Protein AF-A0A2E1GR72-F1 (afdb_monomer_lite)

Sequence (152 aa):
MLFQIIKRIFLIVVFFIFSSCNSNSIDFIIINSNVNTFDSNYSVHSTIAIDNGIFIGIGGEGITKTYQSKNILDAKKMHIYPGLIDFKNSDPDIQKFKESLFLNGSKTIEVDKVADFVILDSDIMEIEGKNLSNVKLIAVFNKGRIVYDIFN

Secondary structure (DSSP, 8-state):
-HHHHHHHHHHHHHHTTS----PEE-SEEEES-EEE--STT--EESEEEEETTEEEEEESTTHHHHEE-S-EEE-TT-EEEES--------HHHHHHHHHS-TTS-SS--TTSB--EEEESS-TTT--TTSGGGPPEEEEEETTEEEEE---

pLDDT: mean 81.03, std 16.34, range [45.19, 98.38]

Foldseek 3Di:
DVVVVVVVVVVVVVVVPDDDLVAAEAAEKEAQEFEQFPPPVSDTAGIWTAHQQFTADTHHPVNCSRHDYPHYHYLNHWYKAWLDDPDDDPDVVVVVVNVVRDPPTDNGRDGGGGPWIWTKRDDPVPDDDVCNVVIDTAFTDGSNDTPDHDPD

Structure (mmCIF, N/CA/C/O backbone):
data_AF-A0A2E1GR72-F1
#
_entry.id   AF-A0A2E1GR72-F1
#
loop_
_atom_site.group_PDB
_atom_site.id
_atom_site.type_symbol
_atom_site.label_atom_id
_atom_site.label_alt_id
_atom_site.label_comp_id
_atom_site.label_asym_id
_atom_site.label_entity_id
_atom_site.label_seq_id
_atom_site.pdbx_PDB_ins_code
_atom_site.Cartn_x
_atom_site.Cartn_y
_atom_site.Cartn_z
_atom_site.occupancy
_atom_site.B_iso_or_equiv
_atom_site.auth_seq_id
_atom_site.auth_comp_id
_atom_site.auth_asym_id
_atom_site.auth_atom_id
_atom_site.pdbx_PDB_model_num
ATOM 1 N N . MET A 1 1 ? 20.407 17.084 -57.551 1.00 64.25 1 MET A N 1
ATOM 2 C CA . MET A 1 1 ? 20.803 15.895 -56.758 1.00 64.25 1 MET A CA 1
ATOM 3 C C . MET A 1 1 ? 21.011 16.218 -55.278 1.00 64.25 1 MET A C 1
ATOM 5 O O . MET A 1 1 ? 20.329 15.622 -54.457 1.00 64.25 1 MET A O 1
ATOM 9 N N . LEU A 1 2 ? 21.847 17.205 -54.926 1.00 65.19 2 LEU A N 1
ATOM 10 C CA . LEU A 1 2 ? 22.152 17.572 -53.528 1.00 65.19 2 LEU A CA 1
ATOM 11 C C . LEU A 1 2 ? 20.911 17.937 -52.678 1.00 65.19 2 LEU A C 1
ATOM 13 O O . LEU A 1 2 ? 20.772 17.484 -51.548 1.00 65.19 2 LEU A O 1
ATOM 17 N N . PHE A 1 3 ? 19.950 18.666 -53.253 1.00 67.50 3 PHE A N 1
ATOM 18 C CA . PHE A 1 3 ? 18.708 19.062 -52.570 1.00 67.50 3 PHE A CA 1
ATOM 19 C C . PHE A 1 3 ? 17.798 17.875 -52.190 1.00 67.50 3 PHE A C 1
ATOM 21 O O . PHE A 1 3 ? 17.148 17.889 -51.148 1.00 67.50 3 PHE A O 1
ATOM 28 N N . GLN A 1 4 ? 17.782 16.809 -52.999 1.00 70.94 4 GLN A N 1
ATOM 29 C CA . GLN A 1 4 ? 17.007 15.596 -52.701 1.00 70.94 4 GLN A CA 1
ATOM 30 C C . GLN A 1 4 ? 17.653 14.764 -51.584 1.00 70.94 4 GLN A C 1
ATOM 32 O O . GLN A 1 4 ? 16.947 14.129 -50.803 1.00 70.94 4 GLN A O 1
ATOM 37 N N . ILE A 1 5 ? 18.985 14.811 -51.480 1.00 70.38 5 ILE A N 1
ATOM 38 C CA . ILE A 1 5 ? 19.752 14.146 -50.421 1.00 70.38 5 ILE A CA 1
ATOM 39 C C . ILE A 1 5 ? 19.482 14.830 -49.072 1.00 70.38 5 ILE A C 1
ATOM 41 O O . ILE A 1 5 ? 19.175 14.147 -48.099 1.00 70.38 5 ILE A O 1
ATOM 45 N N . ILE A 1 6 ? 19.467 16.168 -49.031 1.00 70.56 6 ILE A N 1
ATOM 46 C CA . ILE A 1 6 ? 19.160 16.943 -47.813 1.00 70.56 6 ILE A CA 1
ATOM 47 C C . ILE A 1 6 ? 17.723 16.681 -47.331 1.00 70.56 6 ILE A C 1
ATOM 49 O O . ILE A 1 6 ? 17.498 16.484 -46.140 1.00 70.56 6 ILE A O 1
ATOM 53 N N . LYS A 1 7 ? 16.750 16.591 -48.251 1.00 66.50 7 LYS A N 1
ATOM 54 C CA . LYS A 1 7 ? 15.340 16.309 -47.921 1.00 66.50 7 LYS A CA 1
ATOM 55 C C . LYS A 1 7 ? 15.136 14.899 -47.344 1.00 66.50 7 LYS A C 1
ATOM 57 O O . LYS A 1 7 ? 14.318 14.720 -46.448 1.00 66.50 7 LYS A O 1
ATOM 62 N N . ARG A 1 8 ? 15.904 13.911 -47.823 1.00 66.12 8 ARG A N 1
ATOM 63 C CA . ARG A 1 8 ? 15.929 12.540 -47.277 1.00 66.12 8 ARG A CA 1
ATOM 64 C C . ARG A 1 8 ? 16.581 12.475 -45.896 1.00 66.12 8 ARG A C 1
ATOM 66 O O . ARG A 1 8 ? 16.060 11.784 -45.031 1.00 66.12 8 ARG A O 1
ATOM 73 N N . ILE A 1 9 ? 17.670 13.213 -45.678 1.00 70.69 9 ILE A N 1
ATOM 74 C CA . ILE A 1 9 ? 18.340 13.294 -44.370 1.00 70.69 9 ILE A CA 1
ATOM 75 C C . ILE A 1 9 ? 17.423 13.961 -43.338 1.00 70.69 9 ILE A C 1
ATOM 77 O O . ILE A 1 9 ? 17.255 13.435 -42.243 1.00 70.69 9 ILE A O 1
ATOM 81 N N . PHE A 1 10 ? 16.754 15.056 -43.708 1.00 73.06 10 PHE A N 1
ATOM 82 C CA . PHE A 1 10 ? 15.786 15.735 -42.842 1.00 73.06 10 PHE A CA 1
ATOM 83 C C . PHE A 1 10 ? 14.628 14.810 -42.425 1.00 73.06 10 PHE A C 1
ATOM 85 O O . PHE A 1 10 ? 14.211 14.818 -41.272 1.00 73.06 10 PHE A O 1
ATOM 92 N N . LEU A 1 11 ? 14.159 13.947 -43.333 1.00 63.19 11 LEU A N 1
ATOM 93 C CA . LEU A 1 11 ? 13.077 12.996 -43.062 1.00 63.19 11 LEU A CA 1
ATOM 94 C C . LEU A 1 11 ? 13.498 11.841 -42.127 1.00 63.19 11 LEU A C 1
ATOM 96 O O . LEU A 1 11 ? 12.668 11.337 -41.378 1.00 63.19 11 LEU A O 1
ATOM 100 N N . ILE A 1 12 ? 14.782 11.458 -42.123 1.00 66.44 12 ILE A N 1
ATOM 101 C CA . ILE A 1 12 ? 15.347 10.435 -41.219 1.00 66.44 12 ILE A CA 1
ATOM 102 C C . ILE A 1 12 ? 15.585 11.004 -39.812 1.00 66.44 12 ILE A C 1
ATOM 104 O O . ILE A 1 12 ? 15.320 10.326 -38.823 1.00 66.44 12 ILE A O 1
ATOM 108 N N . VAL A 1 13 ? 16.029 12.262 -39.706 1.00 66.69 13 VAL A N 1
ATOM 109 C CA . VAL A 1 13 ? 16.247 12.932 -38.410 1.00 66.69 13 VAL A CA 1
ATOM 110 C C . VAL A 1 13 ? 14.923 13.163 -37.675 1.00 66.69 13 VAL A C 1
ATOM 112 O O . VAL A 1 13 ? 14.854 12.947 -36.472 1.00 66.69 13 VAL A O 1
ATOM 115 N N . VAL A 1 14 ? 13.848 13.509 -38.392 1.00 65.00 14 VAL A N 1
ATOM 116 C CA . VAL A 1 14 ? 12.498 13.666 -37.810 1.00 65.00 14 VAL A CA 1
ATOM 117 C C . VAL A 1 14 ? 11.918 12.330 -37.313 1.00 65.00 14 VAL A C 1
ATOM 119 O O . VAL A 1 14 ? 11.150 12.317 -36.354 1.00 65.00 14 VAL A O 1
ATOM 122 N N . PHE A 1 15 ? 12.328 11.199 -37.899 1.00 56.56 15 PHE A N 1
ATOM 123 C CA . PHE A 1 15 ? 11.915 9.859 -37.463 1.00 56.56 15 PHE A CA 1
ATOM 124 C C . PHE A 1 15 ? 12.603 9.412 -36.159 1.00 56.56 15 PHE A C 1
ATOM 126 O O . PHE A 1 15 ? 12.027 8.652 -35.389 1.00 56.56 15 PHE A O 1
ATOM 133 N N . PHE A 1 16 ? 13.803 9.925 -35.869 1.00 56.22 16 PHE A N 1
ATOM 134 C CA . PHE A 1 16 ? 14.576 9.569 -34.671 1.00 56.22 16 PHE A CA 1
ATOM 135 C C . PHE A 1 16 ? 14.151 10.311 -33.392 1.00 56.22 16 PHE A C 1
ATOM 137 O O . PHE A 1 16 ? 14.654 10.004 -32.315 1.00 56.22 16 PHE A O 1
ATOM 144 N N . ILE A 1 17 ? 13.232 11.279 -33.491 1.00 56.00 17 ILE A N 1
ATOM 145 C CA . ILE A 1 17 ? 12.782 12.094 -32.346 1.00 56.00 17 ILE A CA 1
ATOM 146 C C . ILE A 1 17 ? 11.569 11.456 -31.635 1.00 56.00 17 ILE A C 1
ATOM 148 O O . ILE A 1 17 ? 11.171 11.901 -30.560 1.00 56.00 17 ILE A O 1
ATOM 152 N N . PHE A 1 18 ? 11.000 10.368 -32.164 1.00 53.00 18 PHE A N 1
ATOM 153 C CA . PHE A 1 18 ? 9.883 9.686 -31.514 1.00 53.00 18 PHE A CA 1
ATOM 154 C C . PHE A 1 18 ? 10.345 8.570 -30.566 1.00 53.00 18 PHE A C 1
ATOM 156 O O . PHE A 1 18 ? 10.689 7.468 -30.977 1.00 53.00 18 PHE A O 1
ATOM 163 N N . SER A 1 19 ? 10.218 8.879 -29.275 1.00 54.75 19 SER A N 1
ATOM 164 C CA . SER A 1 19 ? 9.796 7.947 -28.224 1.00 54.75 19 SER A CA 1
ATOM 165 C C . SER A 1 19 ? 10.815 6.922 -27.728 1.00 54.75 19 SER A C 1
ATOM 167 O O . SER A 1 19 ? 10.763 5.744 -28.062 1.00 54.75 19 SER A O 1
ATOM 169 N N . SER A 1 20 ? 11.614 7.339 -26.749 1.00 45.94 20 SER A N 1
ATOM 170 C CA . SER A 1 20 ? 12.045 6.431 -25.683 1.00 45.94 20 SER A CA 1
ATOM 171 C C . SER A 1 20 ? 11.447 6.927 -24.367 1.00 45.94 20 SER A C 1
ATOM 173 O O . SER A 1 20 ? 12.106 7.539 -23.533 1.00 45.94 20 SER A O 1
ATOM 175 N N . CYS A 1 21 ? 10.138 6.715 -24.212 1.00 58.84 21 CYS A N 1
ATOM 176 C CA . CYS A 1 21 ? 9.535 6.668 -22.887 1.00 58.84 21 CYS A CA 1
ATOM 177 C C . CYS A 1 21 ? 9.810 5.257 -22.353 1.00 58.84 21 CYS A C 1
ATOM 179 O O . CYS A 1 21 ? 9.026 4.339 -22.576 1.00 58.84 21 CYS A O 1
ATOM 181 N N . ASN A 1 22 ? 10.983 5.064 -21.743 1.00 58.62 22 ASN A N 1
ATOM 182 C CA . ASN A 1 22 ? 11.342 3.818 -21.063 1.00 58.62 22 ASN A CA 1
ATOM 183 C C . ASN A 1 22 ? 10.630 3.775 -19.710 1.00 58.62 22 ASN A C 1
ATOM 185 O O . ASN A 1 22 ? 11.258 3.895 -18.662 1.00 58.62 22 ASN A O 1
ATOM 189 N N . SER A 1 23 ? 9.304 3.697 -19.716 1.00 64.38 23 SER A N 1
ATOM 190 C CA . SER A 1 23 ? 8.577 3.403 -18.490 1.00 64.38 23 SER A CA 1
ATOM 191 C C . SER A 1 23 ? 8.793 1.938 -18.142 1.00 64.38 23 SER A C 1
ATOM 193 O O . SER A 1 23 ? 8.479 1.053 -18.943 1.00 64.38 23 SER A O 1
ATOM 195 N N . ASN A 1 24 ? 9.311 1.686 -16.947 1.00 82.69 24 ASN A N 1
ATOM 196 C CA . ASN A 1 24 ? 9.489 0.327 -16.460 1.00 82.69 24 ASN A CA 1
ATOM 197 C C . ASN A 1 24 ? 8.104 -0.274 -16.191 1.00 82.69 24 ASN A C 1
ATOM 199 O O . ASN A 1 24 ? 7.311 0.310 -15.446 1.00 82.69 24 ASN A O 1
ATOM 203 N N . SER A 1 25 ? 7.796 -1.397 -16.844 1.00 91.94 25 SER A N 1
ATOM 204 C CA . SER A 1 25 ? 6.558 -2.139 -16.606 1.00 91.94 25 SER A CA 1
ATOM 205 C C . SER A 1 25 ? 6.657 -2.900 -15.291 1.00 91.94 25 SER A C 1
ATOM 207 O O . SER A 1 25 ? 7.622 -3.643 -15.120 1.00 91.94 25 SER A O 1
ATOM 209 N N . ILE A 1 26 ? 5.677 -2.738 -14.407 1.00 96.44 26 ILE A N 1
ATOM 210 C CA . ILE A 1 26 ? 5.701 -3.292 -13.047 1.00 96.44 26 ILE A CA 1
ATOM 211 C C . ILE A 1 26 ? 4.374 -3.962 -12.683 1.00 96.44 26 ILE A C 1
ATOM 213 O O . ILE A 1 26 ? 3.345 -3.713 -13.326 1.00 96.44 26 ILE A O 1
ATOM 217 N N . ASP A 1 27 ? 4.386 -4.775 -11.629 1.00 97.50 27 ASP A N 1
ATOM 218 C CA . ASP A 1 27 ? 3.231 -5.579 -11.218 1.00 97.50 27 ASP A CA 1
ATOM 219 C C . ASP A 1 27 ? 2.009 -4.753 -10.803 1.00 97.50 27 ASP A C 1
ATOM 221 O O . ASP A 1 27 ? 0.912 -5.028 -11.294 1.00 97.50 27 ASP A O 1
ATOM 225 N N . PHE A 1 28 ? 2.180 -3.746 -9.939 1.00 97.44 28 PHE A N 1
ATOM 226 C CA . PHE A 1 28 ? 1.082 -2.922 -9.420 1.00 97.44 28 PHE A CA 1
ATOM 227 C C . PHE A 1 28 ? 1.474 -1.454 -9.233 1.00 97.44 28 PHE A C 1
ATOM 229 O O . PHE A 1 28 ? 2.578 -1.127 -8.795 1.00 97.44 28 PHE A O 1
ATOM 236 N N . ILE A 1 29 ? 0.510 -0.562 -9.472 1.00 97.88 29 ILE A N 1
ATOM 237 C CA . ILE A 1 29 ? 0.527 0.814 -8.958 1.00 97.88 29 ILE A CA 1
ATOM 238 C C . ILE A 1 29 ? -0.757 1.028 -8.161 1.00 97.88 29 ILE A C 1
ATOM 240 O O . ILE A 1 29 ? -1.847 0.773 -8.669 1.00 97.88 29 ILE A O 1
ATOM 244 N N . ILE A 1 30 ? -0.642 1.527 -6.933 1.00 97.75 30 ILE A N 1
ATOM 245 C CA . ILE A 1 30 ? -1.798 1.918 -6.120 1.00 97.75 30 ILE A CA 1
ATOM 246 C C . ILE A 1 30 ? -1.793 3.434 -5.995 1.00 97.75 30 ILE A C 1
ATOM 248 O O . ILE A 1 30 ? -0.806 4.007 -5.538 1.00 97.75 30 ILE A O 1
ATOM 252 N N . ILE A 1 31 ? -2.877 4.077 -6.423 1.00 98.06 31 ILE A N 1
ATOM 253 C CA . ILE A 1 31 ? -3.020 5.537 -6.487 1.00 98.06 31 ILE A CA 1
ATOM 254 C C . ILE A 1 31 ? -4.121 6.027 -5.551 1.00 98.06 31 ILE A C 1
ATOM 256 O O . ILE A 1 31 ? -4.941 5.236 -5.085 1.00 98.06 31 ILE A O 1
ATOM 260 N N . ASN A 1 32 ? -4.166 7.348 -5.338 1.00 97.25 32 ASN A N 1
ATOM 261 C CA . ASN A 1 32 ? -5.237 8.023 -4.605 1.00 97.25 32 ASN A CA 1
ATOM 262 C C . ASN A 1 32 ? -5.478 7.363 -3.237 1.00 97.25 32 ASN A C 1
ATOM 264 O O . ASN A 1 32 ? -6.584 6.950 -2.918 1.00 97.25 32 ASN A O 1
ATOM 268 N N . SER A 1 33 ? -4.412 7.196 -2.459 1.00 97.50 33 SER A N 1
ATOM 269 C CA . SER A 1 33 ? -4.430 6.570 -1.130 1.00 97.50 33 SER A CA 1
ATOM 270 C C . SER A 1 33 ? -3.926 7.539 -0.061 1.00 97.50 33 SER A C 1
ATOM 272 O O . SER A 1 33 ? -3.372 8.586 -0.383 1.00 97.50 33 SER A O 1
ATOM 274 N N . ASN A 1 34 ? -4.112 7.180 1.207 1.00 97.62 34 ASN A N 1
ATOM 275 C CA . ASN A 1 34 ? -3.367 7.730 2.336 1.00 97.62 34 ASN A CA 1
ATOM 276 C C . ASN A 1 34 ? -2.393 6.653 2.828 1.00 97.62 34 ASN A C 1
ATOM 278 O O . ASN A 1 34 ? -2.752 5.796 3.631 1.00 97.62 34 ASN A O 1
ATOM 282 N N . VAL A 1 35 ? -1.176 6.640 2.290 1.00 97.38 35 VAL A N 1
ATOM 283 C CA . VAL A 1 35 ? -0.134 5.659 2.619 1.00 97.38 35 VAL A CA 1
ATOM 284 C C . VAL A 1 35 ? 0.605 6.113 3.860 1.00 97.38 35 VAL A C 1
ATOM 286 O O . VAL A 1 35 ? 1.525 6.920 3.766 1.00 97.38 35 VAL A O 1
ATOM 289 N N . ASN A 1 36 ? 0.204 5.586 5.011 1.00 95.12 36 ASN A N 1
ATOM 290 C CA . ASN A 1 36 ? 0.867 5.825 6.284 1.00 95.12 36 ASN A CA 1
ATOM 291 C C . ASN A 1 36 ? 2.124 4.954 6.355 1.00 95.12 36 ASN A C 1
ATOM 293 O O . ASN A 1 36 ? 2.035 3.744 6.559 1.00 95.12 36 ASN A O 1
ATOM 297 N N . THR A 1 37 ? 3.305 5.545 6.163 1.00 94.06 37 THR A N 1
ATOM 298 C CA . THR A 1 37 ? 4.542 4.760 5.995 1.00 94.06 37 THR A CA 1
ATOM 299 C C . THR A 1 37 ? 5.096 4.192 7.289 1.00 94.06 37 THR A C 1
ATOM 301 O O . THR A 1 37 ? 5.792 3.177 7.249 1.00 94.06 37 THR A O 1
ATOM 304 N N . PHE A 1 38 ? 4.802 4.837 8.422 1.00 91.44 38 PHE A N 1
ATOM 305 C CA . PHE A 1 38 ? 5.431 4.551 9.716 1.00 91.44 38 PHE A CA 1
ATOM 306 C C . PHE A 1 38 ? 6.966 4.688 9.677 1.00 91.44 38 PHE A C 1
ATOM 308 O O . PHE A 1 38 ? 7.671 4.095 10.493 1.00 91.44 38 PHE A O 1
ATOM 315 N N . ASP A 1 39 ? 7.495 5.488 8.745 1.00 91.19 39 ASP A N 1
ATOM 316 C CA . ASP A 1 39 ? 8.891 5.917 8.793 1.00 91.19 39 ASP A CA 1
ATOM 317 C C . ASP A 1 39 ? 9.146 6.852 9.995 1.00 91.19 39 ASP A C 1
ATOM 319 O O . ASP A 1 39 ? 8.235 7.235 10.734 1.00 91.19 39 ASP A O 1
ATOM 323 N N . SER A 1 40 ? 10.400 7.257 10.204 1.00 90.81 40 SER A N 1
ATOM 324 C CA . SER A 1 40 ? 10.767 8.139 11.323 1.00 90.81 40 SER A CA 1
ATOM 325 C C . SER A 1 40 ? 10.083 9.511 11.299 1.00 90.81 40 SER A C 1
ATOM 327 O O . SER A 1 40 ? 10.091 10.207 12.312 1.00 90.81 40 SER A O 1
ATOM 329 N N . ASN A 1 41 ? 9.532 9.914 10.154 1.00 93.06 41 ASN A N 1
ATOM 330 C CA . ASN A 1 41 ? 8.862 11.193 9.952 1.00 93.06 41 ASN A CA 1
ATOM 331 C C . ASN A 1 41 ? 7.332 11.053 9.946 1.00 93.06 41 ASN A C 1
ATOM 333 O O . ASN A 1 41 ? 6.651 12.062 9.773 1.00 93.06 41 ASN A O 1
ATOM 337 N N . TYR A 1 42 ? 6.801 9.835 10.117 1.00 88.81 42 TYR A N 1
ATOM 338 C CA . TYR A 1 42 ? 5.383 9.504 9.962 1.00 88.81 42 TYR A CA 1
ATOM 339 C C . TYR A 1 42 ? 4.803 10.062 8.655 1.00 88.81 42 TYR A C 1
ATOM 341 O O . TYR A 1 42 ? 3.732 10.669 8.637 1.00 88.81 42 TYR A O 1
ATOM 349 N N . SER A 1 43 ? 5.548 9.903 7.557 1.00 95.31 43 SER A N 1
ATOM 350 C CA . SER A 1 43 ? 5.149 10.453 6.264 1.00 95.31 43 SER A CA 1
ATOM 351 C C . SER A 1 43 ? 3.866 9.803 5.729 1.00 95.31 43 SER A C 1
ATOM 353 O O . SER A 1 43 ? 3.621 8.604 5.898 1.00 95.31 43 SER A O 1
ATOM 355 N N . VAL A 1 44 ? 3.048 10.617 5.053 1.00 96.44 44 VAL A N 1
ATOM 356 C CA . VAL A 1 44 ? 1.845 10.167 4.346 1.00 96.44 44 VAL A CA 1
ATOM 357 C C . VAL A 1 44 ? 1.994 10.468 2.863 1.00 96.44 44 VAL A C 1
ATOM 359 O O . VAL A 1 44 ? 2.296 11.592 2.459 1.00 96.44 44 VAL A O 1
ATOM 362 N N . HIS A 1 45 ? 1.779 9.444 2.050 1.00 98.19 45 HIS A N 1
ATOM 363 C CA . HIS A 1 45 ? 1.942 9.490 0.601 1.00 98.19 45 HIS A CA 1
ATOM 364 C C . HIS A 1 45 ? 0.651 9.089 -0.110 1.00 98.19 45 HIS A C 1
ATOM 366 O O . HIS A 1 45 ? -0.253 8.541 0.509 1.00 98.19 45 HIS A O 1
ATOM 372 N N . SER A 1 46 ? 0.544 9.370 -1.409 1.00 98.12 46 SER A N 1
ATOM 373 C CA . SER A 1 46 ? -0.680 9.100 -2.175 1.00 98.12 46 SER A CA 1
ATOM 374 C C . SER A 1 46 ? -0.545 8.012 -3.224 1.00 98.12 46 SER A C 1
ATOM 376 O O . SER A 1 46 ? -1.533 7.633 -3.861 1.00 98.12 46 SER A O 1
ATOM 378 N N . THR A 1 47 ? 0.672 7.522 -3.458 1.00 98.38 47 THR A N 1
ATOM 379 C CA . THR A 1 47 ? 0.941 6.512 -4.477 1.00 98.38 47 THR A CA 1
ATOM 380 C C . THR A 1 47 ? 2.079 5.591 -4.060 1.00 98.38 47 THR A C 1
ATOM 382 O O . THR A 1 47 ? 3.089 6.047 -3.520 1.00 98.38 47 THR A O 1
ATOM 385 N N . ILE A 1 48 ? 1.925 4.302 -4.364 1.00 98.19 48 ILE A N 1
ATOM 386 C CA . ILE A 1 48 ? 2.978 3.287 -4.257 1.00 98.19 48 ILE A CA 1
ATOM 387 C C . ILE A 1 48 ? 3.084 2.472 -5.545 1.00 98.19 48 ILE A C 1
ATOM 389 O O . ILE A 1 48 ? 2.091 2.226 -6.230 1.00 98.19 48 ILE A O 1
ATOM 393 N N . ALA A 1 49 ? 4.305 2.058 -5.859 1.00 98.06 49 ALA A N 1
ATOM 394 C CA . ALA A 1 49 ? 4.655 1.174 -6.960 1.00 98.06 49 ALA A CA 1
ATOM 395 C C . ALA A 1 49 ? 5.268 -0.108 -6.394 1.00 98.06 49 ALA A C 1
ATOM 397 O O . ALA A 1 49 ? 6.154 -0.053 -5.535 1.00 98.06 49 ALA A O 1
ATOM 398 N N . ILE A 1 50 ? 4.786 -1.251 -6.875 1.00 98.06 50 ILE A N 1
ATOM 399 C CA . ILE A 1 50 ? 5.180 -2.574 -6.398 1.00 98.06 50 ILE A CA 1
ATOM 400 C C . ILE A 1 50 ? 5.595 -3.416 -7.595 1.00 98.06 50 ILE A C 1
ATOM 402 O O . ILE A 1 50 ? 4.878 -3.476 -8.596 1.00 98.06 50 ILE A O 1
ATOM 406 N N . ASP A 1 51 ? 6.732 -4.086 -7.465 1.00 97.81 51 ASP A N 1
ATOM 407 C CA . ASP A 1 51 ? 7.242 -5.012 -8.466 1.00 97.81 51 ASP A CA 1
ATOM 408 C C . ASP A 1 51 ? 7.933 -6.193 -7.794 1.00 97.81 51 ASP A C 1
ATOM 410 O O . ASP A 1 51 ? 8.669 -6.012 -6.823 1.00 97.81 51 ASP A O 1
ATOM 414 N N . ASN A 1 52 ? 7.677 -7.409 -8.278 1.00 96.44 52 ASN A N 1
ATOM 415 C CA . ASN A 1 52 ? 8.270 -8.639 -7.753 1.00 96.44 52 ASN A CA 1
ATOM 416 C C . ASN A 1 52 ? 8.123 -8.787 -6.224 1.00 96.44 52 ASN A C 1
ATOM 418 O O . ASN A 1 52 ? 8.987 -9.330 -5.532 1.00 96.44 52 ASN A O 1
ATOM 422 N N . GLY A 1 53 ? 7.003 -8.295 -5.690 1.00 94.75 53 GLY A N 1
ATOM 423 C CA . GLY A 1 53 ? 6.689 -8.327 -4.265 1.00 94.75 53 GLY A CA 1
ATOM 424 C C . GLY A 1 53 ? 7.429 -7.310 -3.395 1.00 94.75 53 GLY A C 1
ATOM 425 O O . GLY A 1 53 ? 7.364 -7.424 -2.170 1.00 94.75 53 GLY A O 1
ATOM 426 N N . ILE A 1 54 ? 8.097 -6.326 -3.999 1.00 96.44 54 ILE A N 1
ATOM 427 C CA . ILE A 1 54 ? 8.882 -5.283 -3.332 1.00 96.44 54 ILE A CA 1
ATOM 428 C C . ILE A 1 54 ? 8.291 -3.903 -3.635 1.00 96.44 54 ILE A C 1
ATOM 430 O O . ILE A 1 54 ? 7.846 -3.642 -4.753 1.00 96.44 54 ILE A O 1
ATOM 434 N N . PHE A 1 55 ? 8.303 -2.999 -2.653 1.00 97.69 55 PHE A N 1
ATOM 435 C CA . PHE A 1 55 ? 8.034 -1.585 -2.908 1.00 97.69 55 PHE A CA 1
ATOM 436 C C . PHE A 1 55 ? 9.203 -0.972 -3.678 1.00 97.69 55 PHE A C 1
ATOM 438 O O . PHE A 1 55 ? 10.316 -0.885 -3.168 1.00 97.69 55 PHE A O 1
ATOM 445 N N . ILE A 1 56 ? 8.947 -0.497 -4.889 1.00 97.38 56 ILE A N 1
ATOM 446 C CA . ILE A 1 56 ? 9.965 0.138 -5.739 1.00 97.38 56 ILE A CA 1
ATOM 447 C C . ILE A 1 56 ? 9.761 1.651 -5.870 1.00 97.38 56 ILE A C 1
ATOM 449 O O . ILE A 1 56 ? 10.588 2.348 -6.450 1.00 97.38 56 ILE A O 1
ATOM 453 N N . GLY A 1 57 ? 8.659 2.175 -5.329 1.00 97.31 57 GLY A N 1
ATOM 454 C CA . GLY A 1 57 ? 8.388 3.605 -5.278 1.00 97.31 57 GLY A CA 1
ATOM 455 C C . GLY A 1 57 ? 7.291 3.937 -4.276 1.00 97.31 57 GLY A C 1
ATOM 456 O O . GLY A 1 57 ? 6.272 3.253 -4.219 1.00 97.31 57 GLY A O 1
ATOM 457 N N . ILE A 1 58 ? 7.497 4.998 -3.499 1.00 97.62 58 ILE A N 1
ATOM 458 C CA . ILE A 1 58 ? 6.538 5.551 -2.536 1.00 97.62 58 ILE A CA 1
ATOM 459 C C . ILE A 1 58 ? 6.577 7.070 -2.689 1.00 97.62 58 ILE A C 1
ATOM 461 O O . ILE A 1 58 ? 7.656 7.656 -2.781 1.00 97.62 58 ILE A O 1
ATOM 465 N N . GLY A 1 59 ? 5.418 7.713 -2.804 1.00 96.38 59 GLY A N 1
ATOM 466 C CA . GLY A 1 59 ? 5.380 9.134 -3.122 1.00 96.38 59 GLY A CA 1
ATOM 467 C C . GLY A 1 59 ? 4.009 9.621 -3.563 1.00 96.38 59 GLY A C 1
ATOM 468 O O . GLY A 1 59 ? 2.992 9.344 -2.936 1.00 96.38 59 GLY A O 1
ATOM 469 N N . GLY A 1 60 ? 3.983 10.391 -4.645 1.00 93.56 60 GLY A N 1
ATOM 470 C CA . GLY A 1 60 ? 2.749 10.938 -5.204 1.00 93.56 60 GLY A CA 1
ATOM 471 C C . GLY A 1 60 ? 2.611 10.665 -6.693 1.00 93.56 60 GLY A C 1
ATOM 472 O O . GLY A 1 60 ? 3.236 9.758 -7.242 1.00 93.56 60 GLY A O 1
ATOM 473 N N . GLU A 1 61 ? 1.844 11.520 -7.366 1.00 84.12 61 GLU A N 1
ATOM 474 C CA . GLU A 1 61 ? 1.480 11.376 -8.782 1.00 84.12 61 GLU A CA 1
ATOM 475 C C . GLU A 1 61 ? 2.684 11.201 -9.725 1.00 84.12 61 GLU A C 1
ATOM 477 O O . GLU A 1 61 ? 2.560 10.582 -10.782 1.00 84.12 61 GLU A O 1
ATOM 482 N N . GLY A 1 62 ? 3.871 11.686 -9.336 1.00 91.06 62 GLY A N 1
ATOM 483 C CA . GLY A 1 62 ? 5.120 11.500 -10.080 1.00 91.06 62 GLY A CA 1
ATOM 484 C C . GLY A 1 62 ? 5.482 10.035 -10.357 1.00 91.06 62 GLY A C 1
ATOM 485 O O . GLY A 1 62 ? 6.085 9.760 -11.389 1.00 91.06 62 GLY A O 1
ATOM 486 N N . ILE A 1 63 ? 5.053 9.090 -9.513 1.00 94.50 63 ILE A N 1
ATOM 487 C CA . ILE A 1 63 ? 5.300 7.650 -9.708 1.00 94.50 63 ILE A CA 1
ATOM 488 C C . ILE A 1 63 ? 4.697 7.152 -11.026 1.00 94.50 63 ILE A C 1
ATOM 490 O O . ILE A 1 63 ? 5.346 6.397 -11.746 1.00 94.50 63 ILE A O 1
ATOM 494 N N . THR A 1 64 ? 3.506 7.631 -11.393 1.00 91.38 64 THR A N 1
ATOM 495 C CA . THR A 1 64 ? 2.817 7.226 -12.634 1.00 91.38 64 THR A CA 1
ATOM 496 C C . THR A 1 64 ? 3.499 7.731 -13.910 1.00 91.38 64 THR A C 1
ATOM 498 O O . THR A 1 64 ? 3.202 7.259 -15.003 1.00 91.38 64 THR A O 1
ATOM 501 N N . LYS A 1 65 ? 4.437 8.682 -13.786 1.00 91.06 65 LYS A N 1
ATOM 502 C CA . LYS A 1 65 ? 5.278 9.151 -14.899 1.00 91.06 65 LYS A CA 1
ATOM 503 C C . LYS A 1 65 ? 6.519 8.277 -15.088 1.00 91.06 65 LYS A C 1
ATOM 505 O O . LYS A 1 65 ? 7.049 8.215 -16.193 1.00 91.06 65 LYS A O 1
ATOM 510 N N . THR A 1 66 ? 6.980 7.633 -14.017 1.00 92.12 66 THR A N 1
ATOM 511 C CA . THR A 1 66 ? 8.191 6.800 -14.001 1.00 92.12 66 THR A CA 1
ATOM 512 C C . THR A 1 66 ? 7.879 5.338 -14.317 1.00 92.12 66 THR A C 1
ATOM 514 O O . THR A 1 66 ? 8.628 4.688 -15.046 1.00 92.12 66 THR A O 1
ATOM 517 N N . TYR A 1 67 ? 6.764 4.824 -13.796 1.00 94.00 67 TYR A N 1
ATOM 518 C CA . TYR A 1 67 ? 6.375 3.421 -13.912 1.00 94.00 67 TYR A CA 1
ATOM 519 C C . TYR A 1 67 ? 5.055 3.264 -14.661 1.00 94.00 67 TYR A C 1
ATOM 521 O O . TYR A 1 67 ? 4.166 4.109 -14.565 1.00 94.00 67 TYR A O 1
ATOM 529 N N . GLN A 1 68 ? 4.914 2.146 -15.370 1.00 93.38 68 GLN A N 1
ATOM 530 C CA . GLN A 1 68 ? 3.659 1.732 -15.989 1.00 93.38 68 GLN A CA 1
ATOM 531 C C . GLN A 1 68 ? 3.240 0.374 -15.443 1.00 93.38 68 GLN A C 1
ATOM 533 O O . GLN A 1 68 ? 4.061 -0.520 -15.273 1.00 93.38 68 GLN A O 1
ATOM 538 N N . SER A 1 69 ? 1.947 0.190 -15.212 1.00 95.38 69 SER A N 1
ATOM 539 C CA . SER A 1 69 ? 1.395 -1.108 -14.844 1.00 95.38 69 SER A CA 1
ATOM 540 C C . SER A 1 69 ? 0.073 -1.329 -15.555 1.00 95.38 69 SER A C 1
ATOM 542 O O . SER A 1 69 ? -0.667 -0.384 -15.828 1.00 95.38 69 SER A O 1
ATOM 544 N N . LYS A 1 70 ? -0.226 -2.595 -15.843 1.00 95.06 70 LYS A N 1
ATOM 545 C CA . LYS A 1 70 ? -1.564 -3.008 -16.277 1.00 95.06 70 LYS A CA 1
ATOM 546 C C . LYS A 1 70 ? -2.534 -3.105 -15.096 1.00 95.06 70 LYS A C 1
ATOM 548 O O . LYS A 1 70 ? -3.737 -3.054 -15.321 1.00 95.06 70 LYS A O 1
ATOM 553 N N . ASN A 1 71 ? -2.020 -3.208 -13.868 1.00 95.44 71 ASN A N 1
ATOM 554 C CA . ASN A 1 71 ? -2.815 -3.315 -12.653 1.00 95.44 71 ASN A CA 1
ATOM 555 C C . ASN A 1 71 ? -2.678 -2.019 -11.847 1.00 95.44 71 ASN A C 1
ATOM 557 O O . ASN A 1 71 ? -1.795 -1.869 -10.999 1.00 95.44 71 ASN A O 1
ATOM 561 N N . ILE A 1 72 ? -3.555 -1.063 -12.145 1.00 96.31 72 ILE A N 1
ATOM 562 C CA . ILE A 1 72 ? -3.668 0.176 -11.377 1.00 96.31 72 ILE A CA 1
ATOM 563 C C . ILE A 1 72 ? -4.869 0.047 -10.445 1.00 96.31 72 ILE A C 1
ATOM 565 O O . ILE A 1 72 ? -5.997 -0.114 -10.909 1.00 96.31 72 ILE A O 1
ATOM 569 N N . LEU A 1 73 ? -4.620 0.131 -9.141 1.00 96.12 73 LEU A N 1
ATOM 570 C CA . LEU A 1 73 ? -5.657 0.139 -8.116 1.00 96.12 73 LEU A CA 1
ATOM 571 C C . LEU A 1 73 ? -5.881 1.573 -7.627 1.00 96.12 73 LEU A C 1
ATOM 573 O O . LEU A 1 73 ? -4.992 2.182 -7.034 1.00 96.12 73 LEU A O 1
ATOM 577 N N . ASP A 1 74 ? -7.077 2.110 -7.856 1.00 96.69 74 ASP A N 1
ATOM 578 C CA . ASP A 1 74 ? -7.519 3.359 -7.230 1.00 96.69 74 ASP A CA 1
ATOM 579 C C . ASP A 1 74 ? -8.049 3.059 -5.825 1.00 96.69 74 ASP A C 1
ATOM 581 O O . ASP A 1 74 ? -9.104 2.443 -5.664 1.00 96.69 74 ASP A O 1
ATOM 585 N N . ALA A 1 75 ? -7.307 3.495 -4.808 1.00 95.88 75 ALA A N 1
ATOM 586 C CA . ALA A 1 75 ? -7.654 3.276 -3.412 1.00 95.88 75 ALA A CA 1
ATOM 587 C C . ALA A 1 75 ? -8.709 4.262 -2.885 1.00 95.88 75 ALA A C 1
ATOM 589 O O . A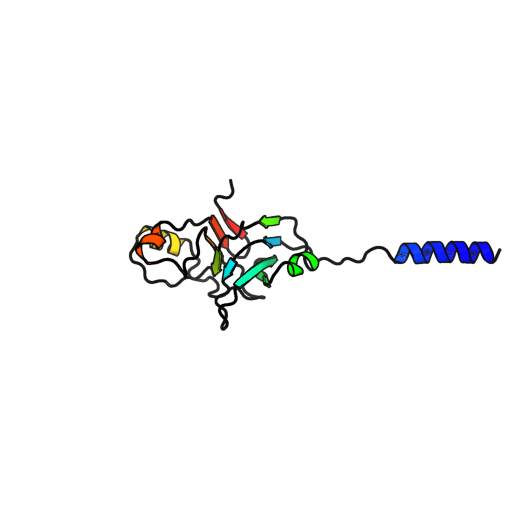LA A 1 75 ? -9.085 4.163 -1.727 1.00 95.88 75 ALA A O 1
ATOM 590 N N . LYS A 1 76 ? -9.219 5.210 -3.683 1.00 96.06 76 LYS A N 1
ATOM 591 C CA . LYS A 1 76 ? -10.347 6.090 -3.310 1.00 96.06 76 LYS A CA 1
ATOM 592 C C . LYS A 1 76 ? -10.172 6.823 -1.968 1.00 96.06 76 LYS A C 1
ATOM 594 O O . LYS A 1 76 ? -11.122 6.959 -1.201 1.00 96.06 76 LYS A O 1
ATOM 599 N N . LYS A 1 77 ? -8.963 7.318 -1.700 1.00 96.38 77 LYS A N 1
ATOM 600 C CA . LYS A 1 77 ? -8.499 7.955 -0.451 1.00 96.38 77 LYS A CA 1
ATOM 601 C C . LYS A 1 77 ? -8.532 7.056 0.790 1.00 96.38 77 LYS A C 1
ATOM 603 O O . LYS A 1 77 ? -8.429 7.555 1.905 1.00 96.38 77 LYS A O 1
ATOM 608 N N . MET A 1 78 ? -8.647 5.745 0.615 1.00 95.50 78 MET A N 1
ATOM 609 C CA . MET A 1 78 ? -8.525 4.782 1.706 1.00 95.50 78 MET A CA 1
ATOM 610 C C . MET A 1 78 ? -7.102 4.766 2.269 1.00 95.50 78 MET A C 1
ATOM 612 O O . MET A 1 78 ? -6.141 5.205 1.625 1.00 95.50 78 MET A O 1
ATOM 616 N N . HIS A 1 79 ? -6.976 4.249 3.484 1.00 95.00 79 HIS A N 1
ATOM 617 C C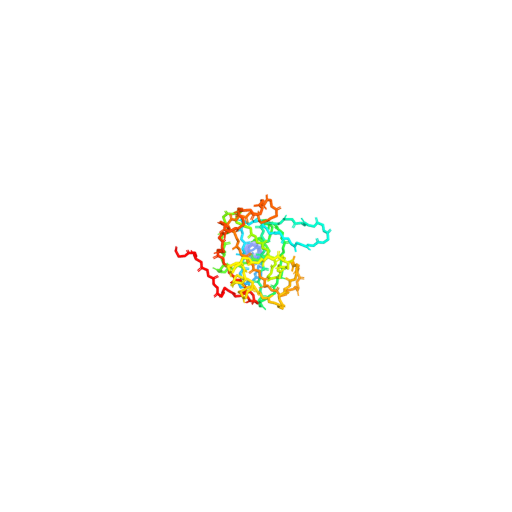A . HIS A 1 79 ? -5.758 4.314 4.275 1.00 95.00 79 HIS A CA 1
ATOM 618 C C . HIS A 1 79 ? -4.958 3.025 4.113 1.00 95.00 79 HIS A C 1
ATOM 620 O O . HIS A 1 79 ? -5.489 1.930 4.276 1.00 95.00 79 HIS A O 1
ATOM 626 N N . ILE A 1 80 ? -3.676 3.154 3.784 1.00 95.44 80 ILE A N 1
ATOM 627 C CA . ILE A 1 80 ? -2.749 2.034 3.655 1.00 95.44 80 ILE A CA 1
ATOM 628 C C . ILE A 1 80 ? -1.828 2.025 4.867 1.00 95.44 80 ILE A C 1
ATOM 630 O O . ILE A 1 80 ? -1.219 3.048 5.181 1.00 95.44 80 ILE A O 1
ATOM 634 N N . TYR A 1 81 ? -1.717 0.866 5.513 1.00 92.00 81 TYR A N 1
ATOM 635 C CA . TYR A 1 81 ? -0.847 0.654 6.668 1.00 92.00 81 TYR A CA 1
ATOM 636 C C . TYR A 1 81 ? 0.068 -0.556 6.461 1.00 92.00 81 TYR A C 1
ATOM 638 O O . TYR A 1 81 ? -0.336 -1.510 5.786 1.00 92.00 81 TYR A O 1
ATOM 646 N N . PRO A 1 82 ? 1.274 -0.559 7.058 1.00 90.75 82 PRO A N 1
AT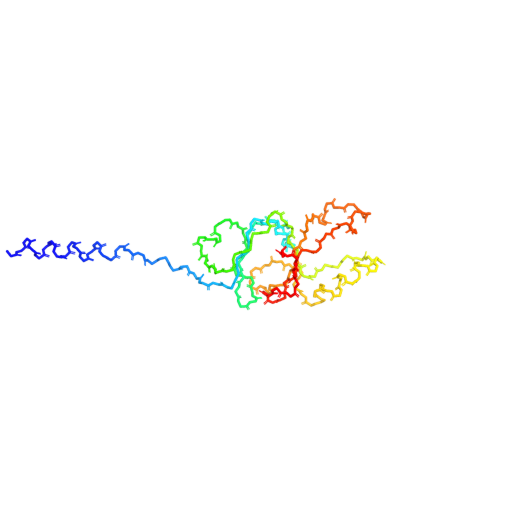OM 647 C CA . PRO A 1 82 ? 2.166 -1.712 7.031 1.00 90.75 82 PRO A CA 1
ATOM 648 C C . PRO A 1 82 ? 1.480 -2.979 7.561 1.00 90.75 82 PRO A C 1
ATOM 650 O O . PRO A 1 82 ? 0.620 -2.918 8.439 1.00 90.75 82 PRO A O 1
ATOM 653 N N . GLY A 1 83 ? 1.881 -4.144 7.048 1.00 75.00 83 GLY A N 1
ATOM 654 C CA . GLY A 1 83 ? 1.283 -5.437 7.401 1.00 75.00 83 GLY A CA 1
ATOM 655 C C . GLY A 1 83 ? 1.515 -5.892 8.850 1.00 75.00 83 GLY A C 1
ATOM 656 O O . GLY A 1 83 ? 0.866 -6.841 9.285 1.00 75.00 83 GLY A O 1
ATOM 657 N N . LEU A 1 84 ? 2.407 -5.231 9.600 1.00 65.69 84 LEU A N 1
ATOM 658 C CA . LEU A 1 84 ? 2.582 -5.416 11.043 1.00 65.69 84 LEU A CA 1
ATOM 659 C C . LEU A 1 84 ? 2.004 -4.235 11.817 1.00 65.69 84 LEU A C 1
ATOM 661 O O . LEU A 1 84 ? 2.560 -3.138 11.804 1.00 65.69 84 LEU A O 1
ATOM 665 N N . ILE A 1 85 ? 0.954 -4.507 12.587 1.00 59.47 85 ILE A N 1
ATOM 666 C CA . ILE A 1 85 ? 0.347 -3.534 13.485 1.00 59.47 85 ILE A CA 1
ATOM 667 C C . ILE A 1 85 ? 0.221 -4.156 14.886 1.00 59.47 85 ILE A C 1
ATOM 669 O O . ILE A 1 85 ? -0.698 -4.925 15.173 1.00 59.47 85 ILE A O 1
ATOM 673 N N . ASP A 1 86 ? 1.164 -3.842 15.779 1.00 51.28 86 ASP A N 1
ATOM 674 C CA . ASP A 1 86 ? 1.137 -4.296 17.178 1.00 51.28 86 ASP A CA 1
ATOM 675 C C . ASP A 1 86 ? 0.309 -3.344 18.056 1.00 51.28 86 ASP A C 1
ATOM 677 O O . ASP A 1 86 ? 0.835 -2.571 18.854 1.00 51.28 86 ASP A O 1
ATOM 681 N N . PHE A 1 87 ? -1.016 -3.382 17.906 1.00 48.97 87 PHE A N 1
ATOM 682 C CA . PHE A 1 87 ? -1.925 -2.746 18.863 1.00 48.97 87 PHE A CA 1
ATOM 683 C C . PHE A 1 87 ? -2.453 -3.801 19.833 1.00 48.97 87 PHE A C 1
ATOM 685 O O . PHE A 1 87 ? -3.114 -4.753 19.421 1.00 48.97 87 PHE A O 1
ATOM 692 N N . LYS A 1 88 ? -2.164 -3.690 21.134 1.00 45.19 88 LYS A N 1
ATOM 693 C CA . LYS A 1 88 ? -2.743 -4.591 22.148 1.00 45.19 88 LYS A CA 1
ATOM 694 C C . LYS A 1 88 ? -4.257 -4.375 22.211 1.00 45.19 88 LYS A C 1
ATOM 696 O O . LYS A 1 88 ? -4.709 -3.337 22.678 1.00 45.19 88 LYS A O 1
ATOM 701 N N . ASN A 1 89 ? -5.026 -5.358 21.748 1.00 46.34 89 ASN A N 1
ATOM 702 C CA . ASN A 1 89 ? -6.481 -5.312 21.734 1.00 46.34 89 ASN A CA 1
ATOM 703 C C . ASN A 1 89 ? -7.037 -6.713 22.042 1.00 46.34 89 ASN A C 1
ATOM 705 O O . ASN A 1 89 ? -6.538 -7.702 21.507 1.00 46.34 89 ASN A O 1
ATOM 709 N N . SER A 1 90 ? -8.004 -6.789 22.957 1.00 52.06 90 SER A N 1
ATOM 710 C CA . SER A 1 90 ? -8.651 -8.024 23.419 1.00 52.06 90 SER A CA 1
ATOM 711 C C . SER A 1 90 ? -9.916 -8.387 22.631 1.00 52.06 90 SER A C 1
ATOM 713 O O . SER A 1 90 ? -10.550 -9.391 22.943 1.00 52.06 90 SER A O 1
ATOM 715 N N . ASP A 1 91 ? -10.301 -7.571 21.649 1.00 53.28 91 ASP A N 1
ATOM 716 C CA . ASP A 1 91 ? -11.447 -7.805 20.776 1.00 53.28 91 ASP A CA 1
ATOM 717 C C . ASP A 1 91 ? -11.179 -9.025 19.858 1.00 53.28 91 ASP A C 1
ATOM 719 O O . ASP A 1 91 ? -10.172 -9.041 19.138 1.00 53.28 91 ASP A O 1
ATOM 723 N N . PRO A 1 92 ? -12.033 -10.068 19.889 1.00 57.84 92 PRO A N 1
ATOM 724 C CA . PRO A 1 92 ? -11.862 -11.286 19.095 1.00 57.84 92 PRO A CA 1
ATOM 725 C C . PRO A 1 92 ? -11.820 -11.053 17.580 1.00 57.84 92 PRO A C 1
ATOM 727 O O . PRO A 1 92 ? -11.086 -11.755 16.881 1.00 57.84 92 PRO A O 1
ATOM 730 N N . ASP A 1 93 ? -12.550 -10.061 17.068 1.00 56.06 93 ASP A N 1
ATOM 731 C CA . ASP A 1 93 ? -12.575 -9.754 15.636 1.00 56.06 93 ASP A CA 1
ATOM 732 C C . ASP A 1 93 ? -11.269 -9.074 15.209 1.00 56.06 93 ASP A C 1
ATOM 734 O O . ASP A 1 93 ? -10.714 -9.374 14.148 1.00 56.06 93 ASP A O 1
ATOM 738 N N . ILE A 1 94 ? -10.697 -8.247 16.090 1.00 51.94 94 ILE A N 1
ATOM 739 C CA . ILE A 1 94 ? -9.366 -7.659 15.897 1.00 51.94 94 ILE A CA 1
ATOM 740 C C . ILE A 1 94 ? -8.272 -8.724 16.014 1.00 51.94 94 ILE A C 1
ATOM 742 O O . ILE A 1 94 ? -7.270 -8.646 15.306 1.00 51.94 94 ILE A O 1
ATOM 746 N N . GLN A 1 95 ? -8.449 -9.755 16.844 1.00 57.66 95 GLN A N 1
ATOM 747 C CA . GLN A 1 95 ? -7.517 -10.885 16.879 1.00 57.66 95 GLN A CA 1
ATOM 748 C C . GLN A 1 95 ? -7.575 -11.728 15.600 1.00 57.66 95 GLN A C 1
ATOM 750 O O . GLN A 1 95 ? -6.528 -12.061 15.052 1.00 57.66 95 GLN A O 1
ATOM 755 N N . LYS A 1 96 ? -8.767 -11.968 15.046 1.00 57.66 96 LYS A N 1
ATOM 756 C CA . LYS A 1 96 ? -8.924 -12.603 13.727 1.00 57.66 96 LYS A CA 1
ATOM 757 C C . LYS A 1 96 ? -8.303 -11.759 12.602 1.00 57.66 96 LYS A C 1
ATOM 759 O O . LYS A 1 96 ? -7.691 -12.289 11.672 1.00 57.66 96 LYS A O 1
ATOM 764 N N . PHE A 1 97 ? -8.408 -10.432 12.703 1.00 59.50 97 PHE A N 1
ATOM 765 C CA . PHE A 1 97 ? -7.739 -9.501 11.794 1.00 59.50 97 PHE A CA 1
ATOM 766 C C . PHE A 1 97 ? -6.209 -9.527 11.960 1.00 59.50 97 PHE A C 1
ATOM 768 O O . PHE A 1 97 ? -5.488 -9.542 10.968 1.00 59.50 97 PHE A O 1
ATOM 775 N N . LYS A 1 98 ? -5.698 -9.639 13.194 1.00 57.97 98 LYS A N 1
ATOM 776 C CA . LYS A 1 98 ? -4.268 -9.837 13.492 1.00 57.97 98 LYS A CA 1
ATOM 777 C C . LYS A 1 98 ? -3.700 -11.149 12.967 1.00 57.97 98 LYS A C 1
ATOM 779 O O . LYS A 1 98 ? -2.539 -11.174 12.595 1.00 57.97 98 LYS A O 1
ATOM 784 N N . GLU A 1 99 ? -4.488 -12.218 12.938 1.00 57.16 99 GLU A N 1
ATOM 785 C CA . GLU A 1 99 ? -4.089 -13.481 12.302 1.00 57.16 99 GLU A CA 1
ATOM 786 C C . GLU A 1 99 ? -3.996 -13.344 10.773 1.00 57.16 99 GLU A C 1
ATOM 788 O O . GLU A 1 99 ? -3.224 -14.056 10.132 1.00 57.16 99 GLU A O 1
ATOM 793 N N . SER A 1 100 ? -4.759 -12.404 10.199 1.00 50.84 100 SER A N 1
ATOM 794 C CA . SER A 1 100 ? -4.738 -12.060 8.769 1.00 50.84 100 SER A CA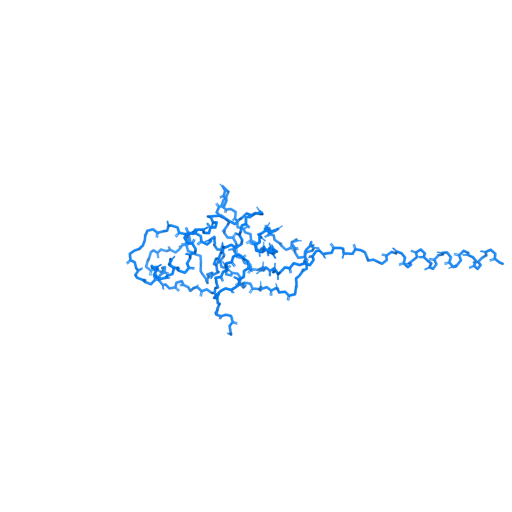 1
ATOM 795 C C . SER A 1 100 ? -3.637 -11.049 8.413 1.00 50.84 100 SER A C 1
ATOM 797 O O . SER A 1 100 ? -3.172 -11.014 7.274 1.00 50.84 100 SER A O 1
ATOM 799 N N . LEU A 1 101 ? -3.212 -10.233 9.382 1.00 59.22 101 LEU A N 1
ATOM 800 C CA . LEU A 1 101 ? -2.033 -9.374 9.312 1.00 59.22 101 LEU A CA 1
ATOM 801 C C . LEU A 1 101 ? -0.773 -10.231 9.483 1.00 59.22 101 LEU A C 1
ATOM 803 O O . LEU A 1 101 ? -0.675 -11.079 10.369 1.00 59.22 101 LEU A O 1
ATOM 807 N N . PHE A 1 102 ? 0.221 -10.035 8.624 1.00 58.75 102 PHE A N 1
ATOM 808 C CA . PHE A 1 102 ? 1.412 -10.874 8.651 1.00 58.75 102 PHE A CA 1
ATOM 809 C C . PHE A 1 102 ? 2.224 -10.609 9.917 1.00 58.75 102 PHE A C 1
ATOM 811 O O . PHE A 1 102 ? 2.893 -9.587 10.025 1.00 58.75 102 PHE A O 1
ATOM 818 N N . LEU A 1 103 ? 2.269 -11.589 10.828 1.00 53.97 103 LEU A N 1
ATOM 819 C C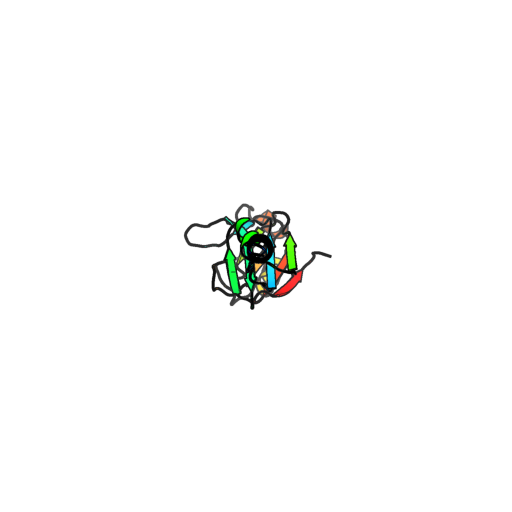A . LEU A 1 103 ? 3.136 -11.578 12.020 1.00 53.97 103 LEU A CA 1
ATOM 820 C C . LEU A 1 103 ? 4.641 -11.431 11.691 1.00 53.97 103 LEU A C 1
ATOM 822 O O . LEU A 1 103 ? 5.442 -11.194 12.591 1.00 53.97 103 LEU A O 1
ATOM 826 N N . ASN A 1 104 ? 5.017 -11.521 10.409 1.00 60.69 104 ASN A N 1
ATOM 827 C CA . ASN A 1 104 ? 6.377 -11.346 9.892 1.00 60.69 104 ASN A CA 1
ATOM 828 C C . ASN A 1 104 ? 6.491 -10.254 8.804 1.00 60.69 104 ASN A C 1
ATOM 830 O O . ASN A 1 104 ? 7.503 -10.212 8.107 1.00 60.69 104 ASN A O 1
ATOM 834 N N . GLY A 1 105 ? 5.456 -9.427 8.604 1.00 63.59 105 GLY A N 1
ATOM 835 C CA . GLY A 1 105 ? 5.450 -8.373 7.583 1.00 63.59 105 GLY A CA 1
ATOM 836 C C . GLY A 1 105 ? 6.380 -7.204 7.923 1.00 63.59 105 GLY A C 1
ATOM 837 O O . GLY A 1 105 ? 6.951 -7.138 9.009 1.00 63.59 105 GLY A O 1
ATOM 838 N N . SER A 1 106 ? 6.549 -6.247 7.011 1.00 78.81 106 SER A N 1
ATOM 839 C CA . SER A 1 106 ? 7.298 -5.026 7.334 1.00 78.81 106 SER A CA 1
ATOM 840 C C . SER A 1 106 ? 6.503 -4.145 8.307 1.00 78.81 106 SER A C 1
ATOM 842 O O . SER A 1 106 ? 5.291 -3.986 8.169 1.00 78.81 106 SER A O 1
ATOM 844 N N . LYS A 1 107 ? 7.190 -3.543 9.287 1.00 86.50 107 LYS A N 1
ATOM 845 C CA . LYS A 1 107 ? 6.604 -2.543 10.207 1.00 86.50 107 LYS A CA 1
ATOM 846 C C . LYS A 1 107 ? 6.451 -1.165 9.571 1.00 86.50 107 LYS A C 1
ATOM 848 O O . LYS A 1 107 ? 5.797 -0.305 10.144 1.00 86.50 107 LYS A O 1
ATOM 853 N N . THR A 1 108 ? 7.093 -0.958 8.429 1.00 92.12 108 THR A N 1
ATOM 854 C CA . THR A 1 108 ? 7.074 0.302 7.693 1.00 92.12 108 THR A CA 1
ATOM 855 C C . THR A 1 108 ? 6.912 0.033 6.204 1.00 92.12 108 THR A C 1
ATOM 857 O O . THR A 1 108 ? 7.283 -1.036 5.708 1.00 92.12 108 THR A O 1
ATOM 860 N N . ILE A 1 109 ? 6.364 1.001 5.482 1.00 94.88 109 ILE A N 1
ATOM 861 C CA . ILE A 1 109 ? 6.315 0.999 4.022 1.00 94.88 109 ILE A CA 1
ATOM 862 C C . ILE A 1 109 ? 7.484 1.859 3.549 1.00 94.88 109 ILE A C 1
ATOM 864 O O . ILE A 1 109 ? 7.456 3.079 3.675 1.00 94.88 109 ILE A O 1
ATOM 868 N N . GLU A 1 110 ? 8.527 1.208 3.039 1.00 95.50 110 GLU A N 1
ATOM 869 C CA . GLU A 1 110 ? 9.746 1.837 2.524 1.00 95.50 110 GLU A CA 1
ATOM 870 C C . GLU A 1 110 ? 10.192 1.111 1.251 1.00 95.50 110 GLU A C 1
ATOM 872 O O . GLU A 1 110 ? 9.911 -0.077 1.076 1.00 95.50 110 GLU A O 1
ATOM 877 N N . VAL A 1 111 ? 10.889 1.828 0.367 1.00 96.56 111 VAL A N 1
ATOM 878 C CA . VAL A 1 111 ? 11.464 1.246 -0.852 1.00 96.56 111 VAL A CA 1
ATOM 879 C C . VAL A 1 111 ? 12.431 0.118 -0.478 1.00 96.56 111 VAL A C 1
ATOM 881 O O . VAL A 1 111 ? 13.047 0.145 0.587 1.00 96.56 111 VAL A O 1
ATOM 884 N N . ASP A 1 112 ? 12.513 -0.896 -1.336 1.00 96.00 112 ASP A N 1
ATOM 885 C CA . ASP A 1 112 ? 13.303 -2.123 -1.170 1.00 96.00 112 ASP A CA 1
ATOM 886 C C . ASP A 1 112 ? 12.812 -3.071 -0.062 1.00 96.00 112 ASP A C 1
ATOM 888 O O . ASP A 1 112 ? 13.384 -4.146 0.141 1.00 96.00 112 ASP A O 1
ATOM 892 N N . LYS A 1 113 ? 11.711 -2.740 0.626 1.00 94.50 113 LYS A N 1
ATOM 893 C CA . LYS A 1 113 ? 11.047 -3.658 1.560 1.00 94.50 113 LYS A CA 1
ATOM 894 C C . LYS A 1 113 ? 9.964 -4.481 0.876 1.00 94.50 113 LYS A C 1
ATOM 896 O O . LYS A 1 113 ? 9.383 -4.093 -0.138 1.00 94.50 113 LYS A O 1
ATOM 901 N N . VAL A 1 114 ? 9.675 -5.630 1.482 1.00 93.06 114 VAL A N 1
ATOM 902 C CA . VAL A 1 114 ? 8.586 -6.513 1.060 1.00 93.06 114 VAL A CA 1
ATOM 903 C C . VAL A 1 114 ? 7.254 -5.772 1.134 1.00 93.06 114 VAL A C 1
ATOM 905 O O . VAL A 1 114 ? 6.936 -5.141 2.144 1.00 93.06 114 VAL A O 1
ATOM 908 N N . ALA A 1 115 ? 6.477 -5.881 0.058 1.00 94.62 115 ALA A N 1
ATOM 909 C CA . ALA A 1 115 ? 5.173 -5.259 -0.091 1.00 94.62 115 ALA A CA 1
ATOM 910 C C . ALA A 1 115 ? 4.079 -6.030 0.668 1.00 94.62 115 ALA A C 1
ATOM 912 O O . ALA A 1 115 ? 3.225 -6.681 0.061 1.00 94.62 115 ALA A O 1
ATOM 913 N N . ASP A 1 116 ? 4.129 -5.937 1.999 1.00 90.69 116 ASP A N 1
ATOM 914 C CA . ASP A 1 116 ? 3.127 -6.450 2.937 1.00 90.69 116 ASP A CA 1
ATOM 915 C C . ASP A 1 116 ? 2.380 -5.280 3.586 1.00 90.69 116 ASP A C 1
ATOM 917 O O . ASP A 1 116 ? 2.964 -4.508 4.352 1.00 90.69 116 ASP A O 1
ATOM 921 N N . PHE A 1 117 ? 1.093 -5.131 3.284 1.00 92.38 117 PHE A N 1
ATOM 922 C CA . PHE A 1 117 ? 0.278 -4.019 3.778 1.00 92.38 117 PHE A CA 1
ATOM 923 C C . PHE A 1 117 ? -1.214 -4.339 3.716 1.00 92.38 117 PHE A C 1
ATOM 925 O O . PHE A 1 117 ? -1.649 -5.294 3.067 1.00 92.38 117 PHE A O 1
ATOM 932 N N . VAL A 1 118 ? -2.005 -3.506 4.384 1.00 90.31 118 VAL A N 1
ATOM 933 C CA . VAL A 1 118 ? -3.468 -3.550 4.344 1.00 90.31 118 VAL A CA 1
ATOM 934 C C . VAL A 1 118 ? -4.038 -2.225 3.878 1.00 90.31 118 VAL A C 1
ATOM 936 O O . VAL A 1 118 ? -3.427 -1.177 4.078 1.00 90.31 118 VAL A O 1
ATOM 939 N N . ILE A 1 119 ? -5.222 -2.287 3.276 1.00 92.44 119 ILE A N 1
ATOM 940 C CA . ILE A 1 119 ? -6.027 -1.122 2.911 1.00 92.44 119 ILE A CA 1
ATOM 941 C C . ILE A 1 119 ? -7.264 -1.106 3.805 1.00 92.44 119 ILE A C 1
ATOM 943 O O . ILE A 1 119 ? -7.978 -2.107 3.885 1.00 92.44 119 ILE A O 1
ATOM 947 N N . LEU A 1 120 ? -7.515 0.022 4.462 1.00 90.81 120 LEU A N 1
ATOM 948 C CA . LEU A 1 120 ? -8.611 0.245 5.401 1.00 90.81 120 LEU A CA 1
ATOM 949 C C . LEU A 1 120 ? -9.475 1.420 4.945 1.00 90.81 120 LEU A C 1
ATOM 951 O O . LEU A 1 120 ? -8.971 2.388 4.376 1.00 90.81 120 LEU A O 1
ATOM 955 N N . ASP A 1 121 ? -10.774 1.362 5.224 1.00 91.69 121 ASP A N 1
ATOM 956 C CA . ASP A 1 121 ? -11.702 2.438 4.852 1.00 91.69 121 ASP A CA 1
ATOM 957 C C . ASP A 1 121 ? -11.565 3.713 5.696 1.00 91.69 121 ASP A C 1
ATOM 959 O O . ASP A 1 121 ? -12.093 4.754 5.311 1.00 91.69 121 ASP A O 1
ATOM 963 N N . SER A 1 122 ? -10.853 3.635 6.821 1.00 88.88 122 SER A N 1
ATOM 964 C CA . SER A 1 122 ? -10.784 4.687 7.832 1.00 88.88 122 SER A CA 1
ATOM 965 C C . SER A 1 122 ? -9.373 4.832 8.405 1.00 88.88 122 SER A C 1
ATOM 967 O O . SER A 1 122 ? -8.604 3.864 8.428 1.00 88.88 122 SER A O 1
ATOM 969 N N . ASP A 1 123 ? -9.050 6.027 8.908 1.00 89.81 123 ASP A N 1
ATOM 970 C CA . ASP A 1 123 ? -7.771 6.292 9.568 1.00 89.81 123 ASP A CA 1
ATOM 971 C C . ASP A 1 123 ? -7.745 5.730 10.990 1.00 89.81 123 ASP A C 1
ATOM 973 O O . ASP A 1 123 ? -8.317 6.303 11.914 1.00 89.81 123 ASP A O 1
ATOM 977 N N . ILE A 1 124 ? -7.050 4.618 11.208 1.00 82.62 124 ILE A N 1
ATOM 978 C CA . ILE A 1 124 ? -6.986 3.998 12.539 1.00 82.62 124 ILE A CA 1
ATOM 979 C C . ILE A 1 124 ? -6.163 4.801 13.554 1.00 82.62 124 ILE A C 1
ATOM 981 O O . ILE A 1 124 ? -6.231 4.494 14.742 1.00 82.62 124 ILE A O 1
ATOM 985 N N . MET A 1 125 ? -5.398 5.808 13.120 1.00 81.62 125 MET A N 1
ATOM 986 C CA . MET A 1 125 ? -4.611 6.670 14.007 1.00 81.62 125 MET A CA 1
ATOM 987 C C . MET A 1 125 ? -5.448 7.800 14.614 1.00 81.62 125 MET A C 1
ATOM 989 O O . MET A 1 125 ? -5.086 8.323 15.666 1.00 81.62 125 MET A O 1
ATOM 993 N N . GLU A 1 126 ? -6.568 8.161 13.983 1.00 83.62 126 GLU A N 1
ATOM 994 C CA . GLU A 1 126 ? -7.476 9.214 14.461 1.00 83.62 126 GLU A CA 1
ATOM 995 C C . GLU A 1 126 ? -8.683 8.662 15.239 1.00 83.62 126 GLU A C 1
ATOM 997 O O . GLU A 1 126 ? -9.420 9.407 15.885 1.00 83.62 126 GLU A O 1
ATOM 1002 N N . ILE A 1 127 ? -8.908 7.349 15.188 1.00 74.88 127 ILE A N 1
ATOM 1003 C CA . ILE A 1 127 ? -10.107 6.715 15.734 1.00 74.88 127 ILE A CA 1
ATOM 1004 C C . ILE A 1 127 ? -9.986 6.463 17.245 1.00 74.88 127 ILE A C 1
ATOM 1006 O O . ILE A 1 127 ? -9.084 5.779 17.724 1.00 74.88 127 ILE A O 1
ATOM 1010 N N . GLU A 1 128 ? -10.975 6.938 18.007 1.00 69.25 128 GLU A N 1
ATOM 1011 C CA . GLU A 1 128 ? -11.118 6.636 19.437 1.00 69.25 128 GLU A CA 1
ATOM 1012 C C . GLU A 1 128 ? -11.670 5.217 19.682 1.00 69.25 128 GLU A C 1
ATOM 1014 O O . GLU A 1 128 ? -12.558 4.741 18.975 1.00 69.25 128 GLU A O 1
ATOM 1019 N N . GLY A 1 129 ? -11.194 4.544 20.737 1.00 61.47 129 GLY A N 1
ATOM 1020 C CA . GLY A 1 129 ? -11.222 3.079 20.892 1.00 61.47 129 GLY A CA 1
ATOM 1021 C C . GLY A 1 129 ? -12.529 2.310 20.623 1.00 61.47 129 GLY A C 1
ATOM 1022 O O . GLY A 1 129 ? -12.452 1.166 20.187 1.00 61.47 129 GLY A O 1
ATOM 1023 N N . LYS A 1 130 ? -13.725 2.886 20.819 1.00 59.38 130 LYS A N 1
ATOM 1024 C CA . LYS A 1 130 ? -15.006 2.203 20.507 1.00 59.38 130 LYS A CA 1
ATOM 1025 C C . LYS A 1 130 ? -15.346 2.166 19.015 1.00 59.38 130 LYS A C 1
ATOM 1027 O O . LYS A 1 130 ? -16.180 1.369 18.603 1.00 59.38 130 LYS A O 1
ATOM 1032 N N . ASN A 1 131 ? -14.722 3.024 18.218 1.00 68.19 131 ASN A N 1
ATOM 1033 C CA . ASN A 1 131 ? -14.982 3.144 16.788 1.00 68.19 131 ASN A CA 1
ATOM 1034 C C . ASN A 1 131 ? -14.064 2.244 15.946 1.00 6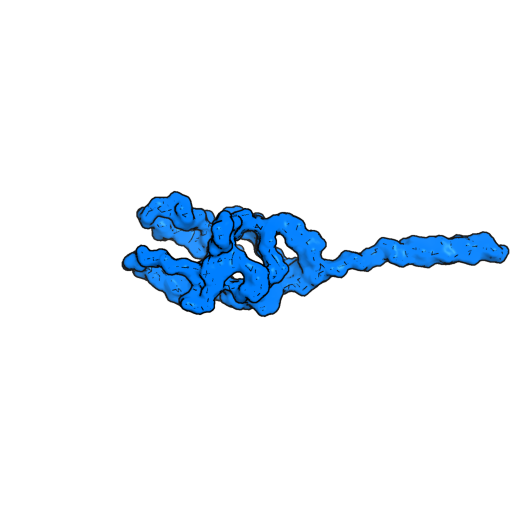8.19 131 ASN A C 1
ATOM 1036 O O . ASN A 1 131 ? -14.314 2.072 14.757 1.00 68.19 131 ASN A O 1
ATOM 1040 N N . LEU A 1 132 ? -13.043 1.626 16.552 1.00 67.69 132 LEU A N 1
ATOM 1041 C CA . LEU A 1 132 ? -12.098 0.765 15.841 1.00 67.69 132 LEU A CA 1
ATOM 1042 C C . LEU A 1 132 ? -12.773 -0.499 15.280 1.00 67.69 132 LEU A C 1
ATOM 1044 O O . LEU A 1 132 ? -12.433 -0.932 14.185 1.00 67.69 132 LEU A O 1
ATOM 1048 N N . SER A 1 133 ? -13.785 -1.041 15.967 1.00 69.38 133 SER A N 1
ATOM 1049 C CA . SER A 1 133 ? -14.566 -2.192 15.486 1.00 69.38 133 SER A CA 1
ATOM 1050 C C . SER A 1 133 ? -15.419 -1.882 14.244 1.00 69.38 133 SER A C 1
ATOM 1052 O O . SER A 1 133 ? -15.918 -2.804 13.607 1.00 69.38 133 SER A O 1
ATOM 1054 N N . ASN A 1 134 ? -15.588 -0.602 13.881 1.00 76.94 134 ASN A N 1
ATOM 1055 C CA . ASN A 1 134 ? -16.309 -0.193 12.669 1.00 76.94 134 ASN A CA 1
ATOM 1056 C C . ASN A 1 134 ? -15.401 -0.083 11.436 1.00 76.94 134 ASN A C 1
ATOM 1058 O O . ASN A 1 134 ? -15.915 0.079 10.328 1.00 76.94 134 ASN A O 1
ATOM 1062 N N . VAL A 1 135 ? -14.079 -0.146 11.619 1.00 80.94 135 VAL A N 1
ATOM 1063 C CA . VAL A 1 135 ? -13.104 -0.042 10.529 1.00 80.94 135 VAL A CA 1
ATOM 1064 C C . VAL A 1 135 ? -13.205 -1.274 9.647 1.00 80.94 135 VAL A C 1
ATOM 1066 O O . VAL A 1 135 ? -13.151 -2.407 10.129 1.00 80.94 135 VAL A O 1
ATOM 1069 N N . LYS A 1 136 ? -13.319 -1.064 8.338 1.00 83.69 136 LYS A N 1
ATOM 1070 C CA . LYS A 1 136 ? -13.403 -2.161 7.376 1.00 83.69 136 LYS A CA 1
ATOM 1071 C C . LYS A 1 136 ? -12.045 -2.436 6.760 1.00 83.69 136 LYS A C 1
ATOM 1073 O O . LYS A 1 136 ? -11.393 -1.541 6.224 1.00 83.69 136 LYS A O 1
ATOM 1078 N N . LEU A 1 137 ? -11.673 -3.714 6.760 1.00 84.12 137 LEU A N 1
ATOM 1079 C CA . LEU A 1 137 ? -10.601 -4.227 5.920 1.00 84.12 137 LEU A CA 1
ATOM 1080 C C . LEU A 1 137 ? -11.068 -4.278 4.468 1.00 84.12 137 LEU A C 1
ATOM 1082 O O . LEU A 1 137 ? -11.968 -5.048 4.126 1.00 84.12 137 LEU A O 1
ATOM 1086 N N . ILE A 1 138 ? -10.413 -3.496 3.619 1.00 89.19 138 ILE A N 1
ATOM 1087 C CA . ILE A 1 138 ? -10.708 -3.436 2.191 1.00 89.19 138 ILE A CA 1
ATOM 1088 C C . ILE A 1 138 ? -9.867 -4.439 1.409 1.00 89.19 138 ILE A C 1
ATOM 1090 O O . ILE A 1 138 ? -10.402 -5.146 0.558 1.00 89.19 138 ILE A O 1
ATOM 1094 N N . ALA A 1 139 ? -8.567 -4.517 1.694 1.00 88.69 139 ALA A N 1
ATOM 1095 C CA . ALA A 1 139 ? -7.670 -5.449 1.018 1.00 88.69 139 ALA A CA 1
ATOM 1096 C C . ALA A 1 139 ? -6.450 -5.814 1.867 1.00 88.69 139 ALA A C 1
ATOM 1098 O O . ALA A 1 139 ? -5.998 -5.023 2.696 1.00 88.69 139 ALA A O 1
ATOM 1099 N N . VAL A 1 140 ? -5.892 -6.996 1.605 1.00 86.56 140 VAL A N 1
ATOM 1100 C CA . VAL A 1 140 ? -4.631 -7.483 2.176 1.00 86.56 140 VAL A CA 1
ATOM 1101 C C . VAL A 1 140 ? -3.676 -7.827 1.044 1.00 86.56 140 VAL A C 1
ATOM 1103 O O . VAL A 1 140 ? -4.005 -8.627 0.162 1.00 86.56 140 VAL A O 1
ATOM 1106 N N . PHE A 1 141 ? -2.472 -7.266 1.114 1.00 90.75 141 PHE A N 1
ATOM 1107 C CA . PHE A 1 141 ? -1.365 -7.592 0.228 1.00 90.75 141 PHE A CA 1
ATOM 1108 C C . PHE A 1 141 ? -0.287 -8.373 0.985 1.00 90.75 141 PHE A C 1
ATOM 1110 O O . PHE A 1 141 ? 0.153 -7.962 2.057 1.00 90.75 141 PHE A O 1
ATOM 1117 N N . ASN A 1 142 ? 0.136 -9.498 0.405 1.00 87.56 142 ASN A N 1
ATOM 1118 C CA . ASN A 1 142 ? 1.248 -10.332 0.861 1.00 87.56 142 ASN A CA 1
ATOM 1119 C C . ASN A 1 142 ? 2.270 -10.455 -0.263 1.00 87.56 142 ASN A C 1
ATOM 1121 O O . ASN A 1 142 ? 1.947 -10.998 -1.327 1.00 87.56 142 ASN A O 1
ATOM 1125 N N . LYS A 1 143 ? 3.496 -9.982 -0.036 1.00 91.44 143 LYS A N 1
ATOM 1126 C CA . LYS A 1 143 ? 4.594 -9.995 -1.008 1.00 91.44 143 LYS A CA 1
ATOM 1127 C C . LYS A 1 143 ? 4.124 -9.453 -2.357 1.00 91.44 143 LYS A C 1
ATOM 1129 O O . LYS A 1 143 ? 4.314 -10.086 -3.394 1.00 91.44 143 LYS A O 1
ATOM 1134 N N . GLY A 1 144 ? 3.430 -8.315 -2.318 1.00 92.31 144 GLY A N 1
ATOM 1135 C CA . GLY A 1 144 ? 2.891 -7.609 -3.481 1.00 92.31 144 GLY A CA 1
ATOM 1136 C C . GLY A 1 144 ? 1.712 -8.278 -4.187 1.00 92.31 144 GLY A C 1
ATOM 1137 O O . GLY A 1 144 ? 1.312 -7.810 -5.247 1.00 92.31 144 GLY A O 1
ATOM 1138 N N . ARG A 1 145 ? 1.131 -9.345 -3.627 1.00 90.25 145 ARG A N 1
ATOM 1139 C CA . ARG A 1 145 ? -0.064 -9.999 -4.176 1.00 90.25 145 ARG A CA 1
ATOM 1140 C C . ARG A 1 145 ? -1.277 -9.777 -3.293 1.00 90.25 145 ARG A C 1
ATOM 1142 O O . ARG A 1 145 ? -1.181 -9.917 -2.077 1.00 90.25 145 ARG A O 1
ATOM 1149 N N . ILE A 1 146 ? -2.423 -9.527 -3.917 1.00 88.56 146 ILE A N 1
ATOM 1150 C CA . ILE A 1 146 ? -3.719 -9.513 -3.236 1.00 88.56 146 ILE A CA 1
ATOM 1151 C C . ILE A 1 146 ? -4.018 -10.933 -2.747 1.00 88.56 146 ILE A C 1
ATOM 1153 O O . ILE A 1 146 ? -4.029 -11.877 -3.537 1.00 88.56 146 ILE A O 1
ATOM 1157 N N . VAL A 1 147 ? -4.233 -11.086 -1.442 1.00 83.81 147 VAL A N 1
ATOM 1158 C CA . VAL A 1 147 ? -4.665 -12.355 -0.823 1.00 83.81 147 VAL A CA 1
ATOM 1159 C C . VAL A 1 147 ? -6.073 -12.270 -0.237 1.00 83.81 147 VAL A C 1
ATOM 1161 O O . VAL A 1 147 ? -6.676 -13.294 0.069 1.00 83.81 147 VAL A O 1
ATOM 1164 N N . TYR A 1 148 ? -6.592 -11.052 -0.102 1.00 81.38 148 TYR A N 1
ATOM 1165 C CA . TYR A 1 148 ? -7.968 -10.745 0.260 1.00 81.38 148 TYR A CA 1
ATOM 1166 C C . TYR A 1 148 ? -8.321 -9.377 -0.315 1.00 81.38 148 TYR A C 1
ATOM 1168 O O . TYR A 1 148 ? -7.518 -8.447 -0.212 1.00 81.38 148 TYR A O 1
ATOM 1176 N N . ASP A 1 149 ? -9.526 -9.240 -0.849 1.00 85.94 149 ASP A N 1
ATOM 1177 C CA . ASP A 1 149 ? -10.139 -7.965 -1.177 1.00 85.94 149 ASP A CA 1
ATOM 1178 C C . ASP A 1 149 ? -11.671 -8.044 -1.140 1.00 85.94 149 ASP A C 1
ATOM 1180 O O . ASP A 1 149 ? -12.271 -9.119 -1.109 1.00 85.94 149 ASP A O 1
ATOM 1184 N N . ILE A 1 150 ? -12.306 -6.872 -1.109 1.00 81.31 150 ILE A N 1
ATOM 1185 C CA . ILE A 1 150 ? -13.761 -6.718 -1.260 1.00 81.31 150 ILE A CA 1
ATOM 1186 C C . ILE A 1 150 ? -14.118 -5.723 -2.368 1.00 81.31 150 ILE A C 1
ATOM 1188 O O . ILE A 1 150 ? -15.186 -5.120 -2.338 1.00 81.31 150 ILE A O 1
ATOM 1192 N N . PHE A 1 151 ? -13.224 -5.532 -3.344 1.00 76.06 151 PHE A N 1
ATOM 1193 C CA . PHE A 1 151 ? -13.420 -4.604 -4.465 1.00 76.06 151 PHE A CA 1
ATOM 1194 C C . PHE A 1 151 ? -14.504 -5.040 -5.476 1.00 76.06 151 PHE A C 1
ATOM 1196 O O . PHE A 1 151 ? -14.692 -4.326 -6.462 1.00 76.06 151 PHE A O 1
ATOM 1203 N N . ASN A 1 152 ? -15.186 -6.173 -5.244 1.00 54.72 152 ASN A N 1
ATOM 1204 C CA . ASN A 1 152 ? -16.271 -6.702 -6.087 1.00 54.72 152 ASN A CA 1
ATOM 1205 C C . ASN A 1 152 ? -17.385 -5.688 -6.376 1.00 54.72 152 ASN A C 1
ATOM 1207 O O . ASN A 1 152 ? -17.864 -5.024 -5.428 1.00 54.72 152 ASN A O 1
#

Radius of gyration: 21.75 Å; chains: 1; bounding box: 38×32×80 Å